Protein AF-D0S9L8-F1 (afdb_monomer)

Solvent-accessible surface area (backbone atoms only — not comparable to full-atom values): 7549 Å² total; per-residue (Å²): 132,77,34,58,30,36,34,32,46,92,93,44,82,46,77,43,76,35,77,67,45,31,70,56,53,31,54,51,12,60,52,28,69,80,40,92,62,46,48,36,75,44,75,42,69,49,71,61,79,58,84,90,60,88,51,98,79,59,82,76,54,69,43,72,37,30,42,26,57,60,85,84,88,83,80,82,71,83,52,65,36,60,43,53,75,65,37,51,53,52,35,50,50,56,73,45,42,64,57,52,52,52,51,50,52,52,50,52,52,53,50,52,51,51,50,54,52,52,51,53,52,54,53,55,52,63,74,74,107

pLDDT: mean 72.26, std 13.08, range [36.34, 95.31]

Secondary structure (DSSP, 8-state):
-PPPEEEEETTEEEEE--TT--HHHHHHHHHHTT-S-EEEEEEEEEE---TT---TTPPPPEEEEEEEE---SSS----EEEPPHHHHHHHHHHHHHHHHHHHHHHHHHHHHHHHHHHHHHHHHHHTT-

Radius of gyration: 23.74 Å; Cα contacts (8 Å, |Δi|>4): 151; chains: 1; bounding box: 45×27×83 Å

Nearest PDB structures (foldseek):
  8wkq-assembly1_U  TM=3.444E-01  e=5.787E+00  Salmonella enterica subsp. enterica serovar Typhimurium str. LT2
  1wmh-assembly1_A  TM=2.754E-01  e=3.500E+00  Homo sapiens

Foldseek 3Di:
DQAWAWEDEPPDIDTADLVLAAPLVSVSRNVCVVPVYFYWPDWDKDWDDPVVDPDVPDDIHIHTQWTFTDDDDDDDDSDIRGHDPVSVVVVVCVVCVVVVVVVVVVVVVVVVVVVVVVVVVVVVVVVVD

Organism: NCBI:txid575586

Sequence (129 aa):
MNSPLKFKQQHHLWIANCALMGEPVQTLCDQSSHRHQFTAKQVEVYYLERIFWNLKNAKKEAFIHQITLADPPQQHLDMTDSSTAADFEQWKKHQLAPLYILRTLISLNLWWLLTIVGLKIKARIQLKQ

Structure (mmCIF, N/CA/C/O backbone):
data_AF-D0S9L8-F1
#
_entry.id   AF-D0S9L8-F1
#
loop_
_atom_site.group_PDB
_atom_site.id
_atom_site.type_symbol
_atom_site.label_atom_id
_atom_site.label_alt_id
_atom_site.label_comp_id
_atom_site.label_asym_id
_atom_site.label_entity_id
_atom_site.label_seq_id
_atom_site.pdbx_PDB_ins_code
_atom_site.Cartn_x
_atom_site.Cartn_y
_atom_site.Cartn_z
_atom_site.occupancy
_atom_site.B_iso_or_equiv
_atom_site.auth_seq_id
_atom_site.auth_comp_id
_atom_site.auth_asym_id
_atom_site.auth_atom_id
_atom_site.pdbx_PDB_model_num
ATOM 1 N N . MET A 1 1 ? -3.601 15.904 -8.075 1.00 44.94 1 MET A N 1
ATOM 2 C CA . MET A 1 1 ? -4.445 14.698 -8.236 1.00 44.94 1 MET A CA 1
ATOM 3 C C . MET A 1 1 ? -3.621 13.707 -9.027 1.00 44.94 1 MET A C 1
ATOM 5 O O . MET A 1 1 ? -3.344 13.992 -10.183 1.00 44.94 1 MET A O 1
ATOM 9 N N . ASN A 1 2 ? -3.164 12.618 -8.408 1.00 57.44 2 ASN A N 1
ATOM 10 C CA . ASN A 1 2 ? -2.337 11.635 -9.113 1.00 57.44 2 ASN A CA 1
ATOM 11 C C . ASN A 1 2 ? -3.235 10.862 -10.083 1.00 57.44 2 ASN A C 1
ATOM 13 O O . ASN A 1 2 ? -4.286 10.352 -9.684 1.00 57.44 2 ASN A O 1
ATOM 17 N N . SER A 1 3 ? -2.849 10.826 -11.356 1.00 65.69 3 SER A N 1
ATOM 18 C CA . SER A 1 3 ? -3.591 10.087 -12.378 1.00 65.69 3 SER A CA 1
ATOM 19 C C . SER A 1 3 ? -3.448 8.581 -12.137 1.00 65.69 3 SER A C 1
ATOM 21 O O . SER A 1 3 ? -2.387 8.146 -11.692 1.00 65.69 3 SER A O 1
ATOM 23 N N . PRO A 1 4 ? -4.494 7.769 -12.375 1.00 74.62 4 PRO A N 1
ATOM 24 C CA . PRO A 1 4 ? -4.381 6.323 -12.250 1.00 74.62 4 PRO A CA 1
ATOM 25 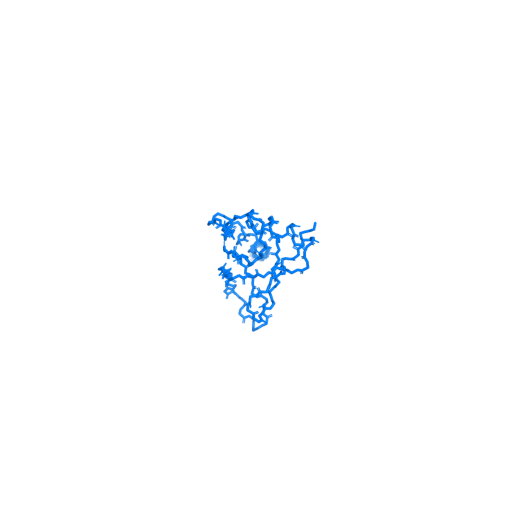C C . PRO A 1 4 ? -3.502 5.762 -13.372 1.00 74.62 4 PRO A C 1
ATOM 27 O O . PRO A 1 4 ? -3.740 6.044 -14.548 1.00 74.62 4 PRO A O 1
ATOM 30 N N . LEU A 1 5 ? -2.547 4.904 -13.019 1.00 75.88 5 LEU A N 1
ATOM 31 C CA . LEU A 1 5 ? -1.699 4.221 -13.987 1.00 75.88 5 LEU A CA 1
ATOM 32 C C . LEU A 1 5 ? -2.502 3.106 -14.655 1.00 75.88 5 LEU A C 1
ATOM 34 O O . LEU A 1 5 ? -2.944 2.158 -14.002 1.00 75.88 5 LEU A O 1
ATOM 38 N N . LYS A 1 6 ? -2.686 3.219 -15.970 1.00 79.19 6 LYS A N 1
ATOM 39 C CA . LYS A 1 6 ? -3.326 2.192 -16.797 1.00 79.19 6 LYS A CA 1
ATOM 40 C C . LYS A 1 6 ? -2.265 1.443 -17.585 1.00 79.19 6 LYS A C 1
ATOM 42 O O . LYS A 1 6 ? -1.546 2.054 -18.376 1.00 79.19 6 LYS A O 1
ATOM 47 N N . PHE A 1 7 ? -2.197 0.127 -17.420 1.00 77.50 7 PHE A N 1
ATOM 48 C CA . PHE A 1 7 ? -1.270 -0.702 -18.185 1.00 77.50 7 PHE A CA 1
ATOM 49 C C . PHE A 1 7 ? -1.919 -1.993 -18.684 1.00 77.50 7 PHE A C 1
ATOM 51 O O . PHE A 1 7 ? -2.813 -2.556 -18.054 1.00 77.50 7 PHE A O 1
ATOM 58 N N . LYS A 1 8 ? -1.484 -2.458 -19.856 1.00 80.00 8 LYS A N 1
ATOM 59 C CA . LYS A 1 8 ? -1.869 -3.742 -20.441 1.00 80.00 8 LYS A CA 1
ATOM 60 C C . LYS A 1 8 ? -0.802 -4.774 -20.128 1.00 80.00 8 LYS A C 1
ATOM 62 O O . LYS A 1 8 ? 0.357 -4.548 -20.450 1.00 80.00 8 LYS A O 1
ATOM 67 N N . GLN A 1 9 ? -1.194 -5.915 -19.587 1.00 76.62 9 GLN A N 1
ATOM 68 C CA . GLN A 1 9 ? -0.330 -7.084 -19.484 1.00 76.62 9 GLN A CA 1
ATOM 69 C C . GLN A 1 9 ? -1.011 -8.223 -20.236 1.00 76.62 9 GLN A C 1
ATOM 71 O O . GLN A 1 9 ? -2.099 -8.658 -19.856 1.00 76.62 9 GLN A O 1
ATOM 76 N N . GLN A 1 10 ? -0.399 -8.683 -21.329 1.00 77.75 10 GLN A N 1
ATOM 77 C CA . GLN A 1 10 ? -0.997 -9.676 -22.230 1.00 77.75 10 GLN A CA 1
ATOM 78 C C . GLN A 1 10 ? -2.410 -9.251 -22.698 1.00 77.75 10 GLN A C 1
ATOM 80 O O . GLN A 1 10 ? -2.541 -8.278 -23.439 1.00 77.75 10 GLN A O 1
ATOM 85 N N . HIS A 1 11 ? -3.469 -9.945 -22.258 1.00 75.56 11 HIS A N 1
ATOM 86 C CA . HIS A 1 11 ? -4.872 -9.651 -22.589 1.00 75.56 11 HIS A CA 1
ATOM 87 C C . HIS A 1 11 ? -5.619 -8.885 -21.485 1.00 75.56 11 HIS A C 1
ATOM 89 O O . HIS A 1 11 ? -6.785 -8.536 -21.667 1.00 75.56 11 HIS A O 1
ATOM 95 N N . HIS A 1 12 ? -4.966 -8.596 -20.358 1.00 74.00 12 HIS A N 1
ATOM 96 C CA . HIS A 1 12 ? -5.586 -7.946 -19.208 1.00 74.00 12 HIS A CA 1
ATOM 97 C C . HIS A 1 12 ? -5.235 -6.458 -19.141 1.00 74.00 12 HIS A C 1
ATOM 99 O O . HIS A 1 12 ? -4.077 -6.062 -19.287 1.00 74.00 12 HIS A O 1
ATOM 105 N N . LEU A 1 13 ? -6.259 -5.634 -18.910 1.00 76.38 13 LEU A N 1
ATOM 106 C CA . LEU A 1 13 ? -6.112 -4.221 -18.581 1.00 76.38 13 LEU A CA 1
ATOM 107 C C . LEU A 1 13 ? -6.096 -4.069 -17.061 1.00 76.38 13 LEU A C 1
ATOM 109 O O . LEU A 1 13 ? -7.053 -4.444 -16.384 1.00 76.38 13 LEU A O 1
ATOM 113 N N . TRP A 1 14 ? -5.034 -3.467 -16.549 1.00 75.31 14 TRP A N 1
ATOM 114 C CA . TRP A 1 14 ? -4.861 -3.159 -15.141 1.00 75.31 14 TRP A CA 1
ATOM 115 C C . TRP A 1 14 ? -4.963 -1.654 -14.916 1.00 75.31 14 TRP A C 1
ATOM 117 O O . TRP A 1 14 ? -4.525 -0.850 -15.742 1.00 75.31 14 TRP A O 1
ATOM 127 N N . ILE A 1 15 ? -5.554 -1.276 -13.783 1.00 73.00 15 ILE A N 1
ATOM 128 C CA . ILE A 1 15 ? -5.655 0.112 -13.334 1.00 73.00 15 ILE A CA 1
ATOM 129 C C . ILE A 1 15 ? -5.137 0.158 -11.901 1.00 73.00 15 ILE A C 1
ATOM 131 O O . ILE A 1 15 ? -5.759 -0.407 -11.001 1.00 73.00 15 ILE A O 1
ATOM 135 N N . ALA A 1 16 ? -4.007 0.825 -11.697 1.00 73.56 16 ALA A N 1
ATOM 136 C CA . ALA A 1 16 ? -3.412 1.023 -10.386 1.00 73.56 16 ALA A CA 1
ATOM 137 C C . ALA A 1 16 ? -3.672 2.449 -9.894 1.00 73.56 16 ALA A C 1
ATOM 139 O O . ALA A 1 16 ? -3.559 3.421 -10.644 1.00 73.56 16 ALA A O 1
ATOM 140 N N . ASN A 1 17 ? -4.031 2.576 -8.615 1.00 72.62 17 ASN A N 1
ATOM 141 C CA . ASN A 1 17 ? -4.057 3.879 -7.968 1.00 72.62 17 ASN A CA 1
ATOM 142 C C . ASN A 1 17 ? -2.626 4.258 -7.582 1.00 72.62 17 ASN A C 1
ATOM 144 O O . ASN A 1 17 ? -1.946 3.511 -6.889 1.00 72.62 17 ASN A O 1
ATOM 148 N N . CYS A 1 18 ? -2.207 5.432 -8.024 1.00 74.00 18 CYS A N 1
ATOM 149 C CA . CYS A 1 18 ? -0.863 5.958 -7.851 1.00 74.00 18 CYS A CA 1
ATOM 150 C C . CYS A 1 18 ? -0.653 6.721 -6.547 1.00 74.00 18 CYS A C 1
ATOM 152 O O . CYS A 1 18 ? 0.423 7.265 -6.304 1.00 74.00 18 CYS A O 1
ATOM 154 N N . ALA A 1 19 ? -1.690 6.818 -5.716 1.00 66.38 19 ALA A N 1
ATOM 155 C CA . ALA A 1 19 ? -1.567 7.400 -4.396 1.00 66.38 19 ALA A CA 1
ATOM 156 C C . ALA A 1 19 ? -0.560 6.589 -3.565 1.00 66.38 19 ALA A C 1
ATOM 158 O O . ALA A 1 19 ? -0.818 5.431 -3.233 1.00 66.38 19 ALA A O 1
ATOM 159 N N . LEU A 1 20 ? 0.561 7.233 -3.217 1.00 64.94 20 LEU A N 1
ATOM 160 C CA . LEU A 1 20 ? 1.587 6.715 -2.303 1.00 64.94 20 LEU A CA 1
ATOM 161 C C . LEU A 1 20 ? 2.273 5.431 -2.784 1.00 64.94 20 LEU A C 1
ATOM 163 O O . LEU A 1 20 ? 2.733 4.629 -1.974 1.00 64.94 20 LEU A O 1
ATOM 167 N N . MET A 1 21 ? 2.323 5.234 -4.100 1.00 70.62 21 MET A N 1
ATOM 168 C CA . MET A 1 21 ? 3.280 4.306 -4.698 1.00 70.62 21 MET A CA 1
ATOM 169 C C . MET A 1 21 ? 4.699 4.864 -4.505 1.00 70.62 21 MET A C 1
ATOM 171 O O . MET A 1 21 ? 4.859 6.080 -4.410 1.00 70.62 21 MET A O 1
ATOM 175 N N . GLY A 1 22 ? 5.715 3.996 -4.435 1.00 67.06 22 GLY A N 1
ATOM 176 C CA . GLY A 1 22 ? 7.111 4.445 -4.342 1.00 67.06 22 GLY A CA 1
ATOM 177 C C . GLY A 1 22 ? 7.496 5.358 -5.514 1.00 67.06 22 GLY A C 1
ATOM 178 O O . GLY A 1 22 ? 6.897 5.257 -6.591 1.00 67.06 22 GLY A O 1
ATOM 179 N N . GLU A 1 23 ? 8.502 6.218 -5.317 1.00 68.06 23 GLU A N 1
ATOM 180 C CA . GLU A 1 23 ? 8.950 7.223 -6.301 1.00 68.06 23 GLU A CA 1
ATOM 181 C C . GLU A 1 23 ? 9.009 6.726 -7.760 1.00 68.06 23 GLU A C 1
ATOM 183 O O . GLU A 1 23 ? 8.442 7.405 -8.618 1.00 68.06 23 GLU A O 1
ATOM 188 N N . PRO A 1 24 ? 9.592 5.552 -8.085 1.00 66.31 24 PRO A N 1
ATOM 189 C CA . PRO A 1 24 ? 9.733 5.136 -9.483 1.00 66.31 24 PRO A CA 1
ATOM 190 C C . PRO A 1 24 ? 8.407 4.711 -10.137 1.00 66.31 24 PRO A C 1
ATOM 192 O O . PRO A 1 24 ? 8.239 4.828 -11.343 1.00 66.31 24 PRO A O 1
ATOM 195 N N . VAL A 1 25 ? 7.407 4.285 -9.361 1.00 70.88 25 VAL A N 1
ATOM 196 C CA . VAL A 1 25 ? 6.053 4.041 -9.891 1.00 70.88 25 VAL A CA 1
ATOM 197 C C . VAL A 1 25 ? 5.255 5.345 -9.937 1.00 70.88 25 VAL A C 1
ATOM 199 O O . VAL A 1 25 ? 4.424 5.536 -10.824 1.00 70.88 25 VAL A O 1
ATOM 202 N N . GLN A 1 26 ? 5.512 6.271 -9.014 1.00 71.94 26 GLN A N 1
ATOM 203 C CA . GLN A 1 26 ? 4.865 7.579 -9.002 1.00 71.94 26 GLN A CA 1
ATOM 204 C C . GLN A 1 26 ? 5.250 8.425 -10.226 1.00 71.94 26 GLN A C 1
ATOM 206 O O . GLN A 1 26 ? 4.376 9.055 -10.819 1.00 71.94 26 GLN A O 1
ATOM 211 N N . THR A 1 27 ? 6.504 8.376 -10.676 1.00 72.62 27 THR A N 1
ATOM 212 C CA . THR A 1 27 ? 6.929 9.044 -11.918 1.00 72.62 27 THR A CA 1
ATOM 213 C C . THR A 1 27 ? 6.211 8.476 -13.145 1.00 72.62 27 THR A C 1
ATOM 215 O O . THR A 1 27 ? 5.735 9.244 -13.983 1.00 72.62 27 THR A O 1
ATOM 218 N N . LEU A 1 28 ? 6.033 7.152 -13.229 1.00 73.81 28 LEU A N 1
ATOM 219 C CA . LEU A 1 28 ? 5.217 6.519 -14.276 1.00 73.81 28 LEU A CA 1
ATOM 220 C C . LEU A 1 28 ? 3.758 6.981 -14.223 1.00 73.81 28 LEU A C 1
ATOM 222 O O . LEU A 1 28 ? 3.119 7.192 -15.254 1.00 73.81 28 LEU A O 1
ATOM 226 N N . CYS A 1 29 ? 3.216 7.155 -13.023 1.00 74.88 29 CYS A N 1
ATOM 227 C CA . CYS A 1 29 ? 1.870 7.668 -12.824 1.00 74.88 29 CYS A CA 1
ATOM 228 C C . CYS A 1 29 ? 1.713 9.124 -13.268 1.00 74.88 29 CYS A C 1
ATOM 230 O O . CYS A 1 29 ? 0.703 9.471 -13.884 1.00 74.88 29 CYS A O 1
ATOM 232 N N . ASP A 1 30 ? 2.711 9.964 -13.020 1.00 74.56 30 ASP A N 1
ATOM 233 C CA . ASP A 1 30 ? 2.711 11.344 -13.498 1.00 74.56 30 ASP A CA 1
ATOM 234 C C . ASP A 1 30 ? 2.806 11.379 -15.030 1.00 74.56 30 ASP A C 1
ATOM 236 O O . ASP A 1 30 ? 2.034 12.084 -15.684 1.00 74.56 30 ASP A O 1
ATOM 240 N N . GLN A 1 31 ? 3.630 10.515 -15.631 1.00 72.12 31 GLN A N 1
ATOM 241 C CA . GLN A 1 31 ? 3.685 10.327 -17.085 1.00 72.12 31 GLN A CA 1
ATOM 242 C C . GLN A 1 31 ? 2.379 9.759 -17.667 1.00 72.12 31 GLN A C 1
ATOM 244 O O . GLN A 1 31 ? 2.002 10.094 -18.793 1.00 72.12 31 GLN A O 1
ATOM 249 N N . SER A 1 32 ? 1.643 8.943 -16.905 1.00 71.25 32 SER A N 1
ATOM 250 C CA . SER A 1 32 ? 0.349 8.382 -17.319 1.00 71.25 32 SER A CA 1
ATOM 251 C C . SER A 1 32 ? -0.730 9.442 -17.532 1.00 71.25 32 SER A C 1
ATOM 253 O O . SER A 1 32 ? -1.665 9.223 -18.296 1.00 71.25 32 SER A O 1
ATOM 255 N N . SER A 1 33 ? -0.595 10.626 -16.930 1.00 66.25 33 SER A N 1
ATOM 256 C CA . SER A 1 33 ? -1.505 11.739 -17.223 1.00 66.25 33 SER A CA 1
ATOM 257 C C . SER A 1 33 ? -1.453 12.165 -18.700 1.00 66.25 33 SER A C 1
ATOM 259 O O . SER A 1 33 ? -2.456 12.620 -19.249 1.00 66.25 33 SER A O 1
ATOM 261 N N . HIS A 1 34 ? -0.311 11.944 -19.362 1.00 68.69 34 HIS A N 1
ATOM 262 C CA . HIS A 1 34 ? -0.065 12.278 -20.765 1.00 68.69 34 HIS A CA 1
ATOM 263 C C . HIS A 1 34 ? -0.177 11.076 -21.718 1.00 68.69 34 HIS A C 1
ATOM 265 O O . HIS A 1 34 ? -0.201 11.259 -22.935 1.00 68.69 34 HIS A O 1
ATOM 271 N N . ARG A 1 35 ? -0.262 9.845 -21.196 1.00 67.00 35 ARG A N 1
ATOM 272 C CA . ARG A 1 35 ? -0.402 8.609 -21.982 1.00 67.00 35 ARG A CA 1
ATOM 273 C C . ARG A 1 35 ? -1.619 7.812 -21.545 1.00 67.00 35 ARG A C 1
ATOM 275 O O . ARG A 1 35 ? -1.734 7.399 -20.400 1.00 67.00 35 ARG A O 1
ATOM 282 N N . HIS A 1 36 ? -2.492 7.491 -22.496 1.00 66.75 36 HIS A N 1
ATOM 283 C CA . HIS A 1 36 ? -3.731 6.768 -22.203 1.00 66.75 36 HIS A CA 1
ATOM 284 C C . HIS A 1 36 ? -3.521 5.362 -21.620 1.00 66.75 36 HIS A C 1
ATOM 286 O O . HIS A 1 36 ? -4.376 4.896 -20.861 1.00 66.75 36 HIS A O 1
ATOM 292 N N . GLN A 1 37 ? -2.431 4.679 -21.991 1.00 70.44 37 GLN A N 1
ATOM 293 C CA . GLN A 1 37 ? -2.174 3.295 -21.601 1.00 70.44 37 GLN A CA 1
ATOM 294 C C . GLN A 1 37 ? -0.720 2.890 -21.877 1.00 70.44 37 GLN A C 1
ATOM 296 O O . GLN A 1 37 ? -0.221 3.121 -22.975 1.00 70.44 37 GLN A O 1
ATOM 301 N N . PHE A 1 38 ? -0.076 2.225 -20.918 1.00 75.75 38 PHE A N 1
ATOM 302 C CA . PHE A 1 38 ? 1.225 1.578 -21.115 1.00 75.75 38 PHE A CA 1
ATOM 303 C C . PHE A 1 38 ? 1.070 0.091 -21.447 1.00 75.75 38 PHE A C 1
ATOM 305 O O . PHE A 1 38 ? 0.075 -0.535 -21.080 1.00 75.75 38 PHE A O 1
ATOM 312 N N . THR A 1 39 ? 2.070 -0.506 -22.091 1.00 79.44 39 THR A N 1
ATOM 313 C CA . THR A 1 39 ? 2.166 -1.969 -22.223 1.00 79.44 39 THR A CA 1
ATOM 314 C C . THR A 1 39 ? 3.236 -2.475 -21.264 1.00 79.44 39 THR A C 1
ATOM 316 O O . THR A 1 39 ? 4.370 -2.018 -21.333 1.00 79.44 39 THR A O 1
ATOM 319 N N . ALA A 1 40 ? 2.891 -3.397 -20.367 1.00 76.56 40 ALA A N 1
ATOM 320 C CA . ALA A 1 40 ? 3.807 -4.008 -19.410 1.00 76.56 40 ALA A CA 1
ATOM 321 C C . ALA A 1 40 ? 4.229 -5.409 -19.884 1.00 76.56 40 ALA A C 1
ATOM 323 O O . ALA A 1 40 ? 3.377 -6.243 -20.206 1.00 76.56 40 ALA A O 1
ATOM 324 N N . LYS A 1 41 ? 5.540 -5.675 -19.901 1.00 78.81 41 LYS A N 1
ATOM 325 C CA . LYS A 1 41 ? 6.117 -7.013 -20.112 1.00 78.81 41 LYS A CA 1
ATOM 326 C C . LYS A 1 41 ? 5.992 -7.864 -18.849 1.00 78.81 41 LYS A C 1
ATOM 328 O O . LYS A 1 41 ? 5.543 -9.005 -18.915 1.00 78.81 41 LYS A O 1
ATOM 333 N N . GLN A 1 42 ? 6.358 -7.292 -17.704 1.00 75.75 42 GLN A N 1
ATOM 334 C CA . GLN A 1 42 ? 6.368 -7.964 -16.408 1.00 75.75 42 GLN A CA 1
ATOM 335 C C . GLN A 1 42 ? 5.913 -6.995 -15.320 1.00 75.75 42 GLN A C 1
ATOM 337 O O . GLN A 1 42 ? 6.210 -5.805 -15.381 1.00 75.75 42 GLN A O 1
ATOM 342 N N . VAL A 1 43 ? 5.167 -7.507 -14.342 1.00 76.31 43 VAL A N 1
ATOM 343 C CA . VAL A 1 43 ? 4.742 -6.756 -13.160 1.00 76.31 43 VAL A CA 1
ATOM 344 C C . VAL A 1 43 ? 4.823 -7.685 -11.961 1.00 76.31 43 VAL A C 1
ATOM 346 O O . VAL A 1 43 ? 4.270 -8.783 -11.995 1.00 76.31 43 VAL A O 1
ATOM 349 N N . GLU A 1 44 ? 5.495 -7.235 -10.913 1.00 77.00 44 GLU A N 1
ATOM 350 C CA . GLU A 1 44 ? 5.517 -7.863 -9.602 1.00 77.00 44 GLU A CA 1
ATOM 351 C C . GLU A 1 44 ? 4.720 -7.000 -8.628 1.00 77.00 44 GLU A C 1
ATOM 353 O O . GLU A 1 44 ? 4.914 -5.785 -8.533 1.00 77.00 44 GLU A O 1
ATOM 358 N N . VAL A 1 45 ? 3.780 -7.627 -7.926 1.00 75.06 45 VAL A N 1
ATOM 359 C CA . VAL A 1 45 ? 2.807 -6.940 -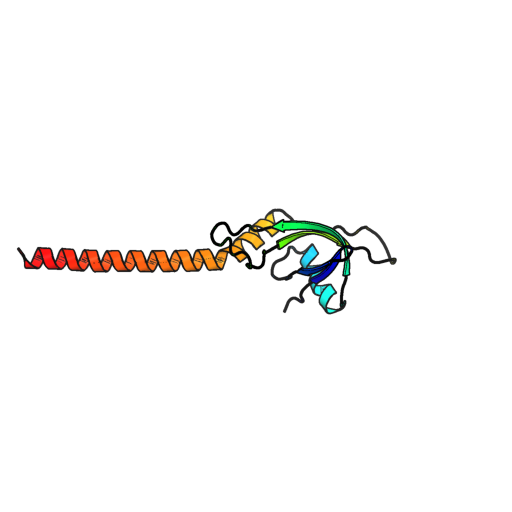7.080 1.00 75.06 45 VAL A CA 1
ATOM 360 C C . VAL A 1 45 ? 2.794 -7.584 -5.704 1.00 75.06 45 VAL A C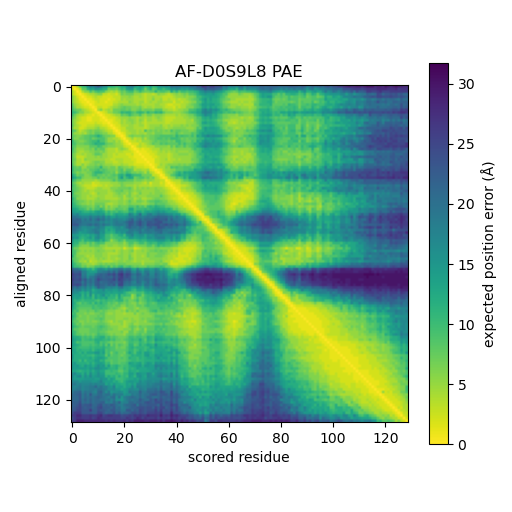 1
ATOM 362 O O . VAL A 1 45 ? 2.608 -8.794 -5.586 1.00 75.06 45 VAL A O 1
ATOM 365 N N . TYR A 1 46 ? 2.905 -6.767 -4.660 1.00 72.69 46 TYR A N 1
ATOM 366 C CA . TYR A 1 46 ? 2.606 -7.181 -3.297 1.00 72.69 46 TYR A CA 1
ATOM 367 C C . TYR A 1 46 ? 1.141 -6.902 -2.977 1.00 72.69 46 TYR A C 1
ATOM 369 O O . TYR A 1 46 ? 0.630 -5.800 -3.183 1.00 72.69 46 TYR A O 1
ATOM 377 N N . TYR A 1 47 ? 0.454 -7.912 -2.453 1.00 69.88 47 TYR A N 1
ATOM 378 C CA . TYR A 1 47 ? -0.936 -7.787 -2.036 1.00 69.88 47 TYR A CA 1
ATOM 379 C C . TYR A 1 47 ? -1.015 -7.504 -0.545 1.00 69.88 47 TYR A C 1
ATOM 381 O O . TYR A 1 47 ? -0.379 -8.179 0.265 1.00 69.88 47 TYR A O 1
ATOM 389 N N . LEU A 1 48 ? -1.861 -6.545 -0.175 1.00 67.44 48 LEU A N 1
ATOM 390 C CA . LEU A 1 48 ? -2.272 -6.405 1.210 1.00 67.44 48 LEU A CA 1
ATOM 391 C C . LEU A 1 48 ? -3.478 -7.312 1.459 1.00 67.44 48 LEU A C 1
ATOM 393 O O . LEU A 1 48 ? -4.618 -6.958 1.144 1.00 67.44 48 LEU A O 1
ATOM 397 N N . GLU A 1 49 ? -3.251 -8.482 2.051 1.00 63.31 49 GLU A N 1
ATOM 398 C CA . GLU A 1 49 ? -4.357 -9.280 2.571 1.00 63.31 49 GLU A CA 1
ATOM 399 C C . GLU A 1 49 ? -4.938 -8.597 3.811 1.00 63.31 49 GLU A C 1
ATOM 401 O O . GLU A 1 49 ? -4.362 -8.595 4.900 1.00 63.31 49 GLU A O 1
ATOM 406 N N . ARG A 1 50 ? -6.118 -7.991 3.657 1.00 62.00 50 ARG A N 1
ATOM 407 C CA . ARG A 1 50 ? -6.887 -7.488 4.796 1.00 62.00 50 ARG A CA 1
ATOM 408 C C . ARG A 1 50 ? -7.527 -8.680 5.514 1.00 62.00 50 ARG A C 1
ATOM 410 O O . ARG A 1 50 ? -8.663 -9.045 5.229 1.00 62.00 50 ARG A O 1
ATOM 417 N N . ILE A 1 51 ? -6.799 -9.248 6.478 1.00 55.06 51 ILE A N 1
ATOM 418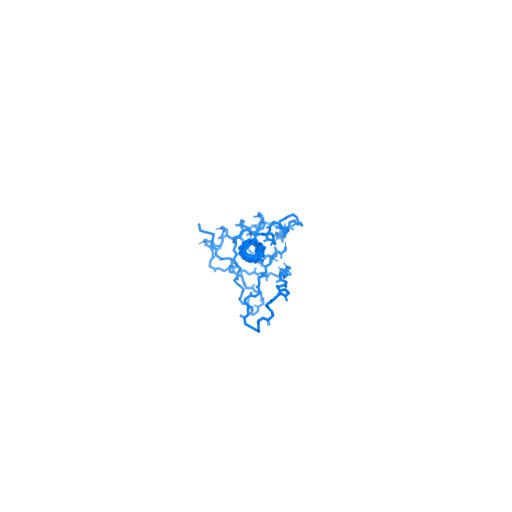 C CA . ILE A 1 51 ? -7.188 -10.428 7.281 1.00 55.06 51 ILE A CA 1
ATOM 419 C C . ILE A 1 51 ? -8.597 -10.285 7.897 1.00 55.06 51 ILE A C 1
ATOM 421 O O . ILE A 1 51 ? -9.316 -11.265 8.058 1.00 55.06 51 ILE A O 1
ATOM 425 N N . PHE A 1 52 ? -9.031 -9.059 8.206 1.00 50.47 52 PHE A N 1
ATOM 426 C CA . PHE A 1 52 ? -10.301 -8.809 8.897 1.00 50.47 52 PHE A CA 1
ATOM 427 C C . PHE A 1 52 ? -11.547 -8.774 8.001 1.00 50.47 52 PHE A C 1
ATOM 429 O O . PHE A 1 52 ? -12.653 -8.839 8.527 1.00 50.47 52 PHE A O 1
ATOM 436 N N . TRP A 1 53 ? -11.402 -8.672 6.677 1.00 49.22 53 TRP A N 1
ATOM 437 C CA . TRP A 1 53 ? -12.541 -8.555 5.761 1.00 49.22 53 TRP A CA 1
ATOM 438 C C . TRP A 1 53 ? -12.273 -9.337 4.477 1.00 49.22 53 TRP A C 1
ATOM 440 O O . TRP A 1 53 ? -11.998 -8.763 3.425 1.00 49.22 53 TRP A O 1
ATOM 450 N N . ASN A 1 54 ? -12.397 -10.663 4.549 1.00 48.34 54 ASN A N 1
ATOM 451 C CA . ASN A 1 54 ? -12.439 -11.522 3.364 1.00 48.34 54 ASN A CA 1
ATOM 452 C C . ASN A 1 54 ? -13.817 -11.412 2.680 1.00 48.34 54 ASN A C 1
ATOM 454 O O . ASN A 1 54 ? -14.607 -12.354 2.630 1.00 48.34 54 ASN A O 1
ATOM 458 N N . LEU A 1 55 ? -14.159 -10.207 2.224 1.00 56.44 55 LEU A N 1
ATOM 459 C CA . LEU A 1 55 ? -15.335 -9.977 1.395 1.00 56.44 55 LEU A CA 1
ATOM 460 C C . LEU A 1 55 ? -15.002 -10.458 -0.017 1.00 56.44 55 LEU A C 1
ATOM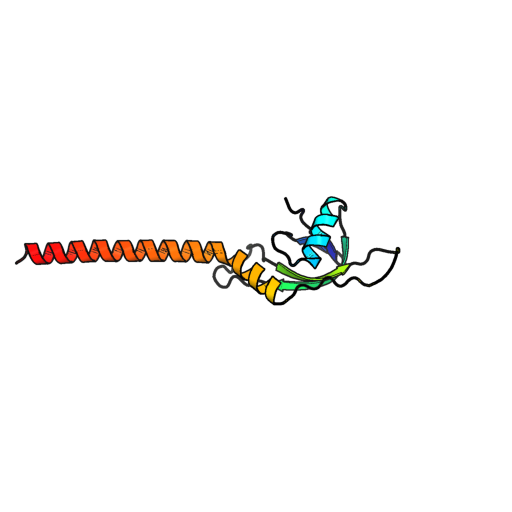 462 O O . LEU A 1 55 ? -14.078 -9.936 -0.638 1.00 56.44 55 LEU A O 1
ATOM 466 N N . LYS A 1 56 ? -15.797 -11.393 -0.556 1.00 47.53 56 LYS A N 1
ATOM 467 C CA . LYS A 1 56 ? -15.653 -11.938 -1.925 1.00 47.53 56 LYS A CA 1
ATOM 468 C C . LYS A 1 56 ? -15.510 -10.871 -3.028 1.00 47.53 56 LYS A C 1
ATOM 470 O O . LYS A 1 56 ? -14.972 -11.182 -4.082 1.00 47.53 56 LYS A O 1
ATOM 475 N N . ASN A 1 57 ? -15.948 -9.634 -2.772 1.00 51.81 57 ASN A N 1
ATOM 476 C CA . ASN A 1 57 ? -15.927 -8.511 -3.715 1.00 51.81 57 ASN A CA 1
ATOM 477 C C . ASN A 1 57 ? -15.098 -7.304 -3.232 1.00 51.81 57 ASN A C 1
ATOM 479 O O . ASN A 1 57 ? -15.226 -6.213 -3.792 1.00 51.81 57 ASN A O 1
ATOM 483 N N . ALA A 1 58 ? -14.280 -7.444 -2.181 1.00 55.28 58 ALA A N 1
ATOM 484 C CA . ALA A 1 58 ? -13.391 -6.357 -1.783 1.00 55.28 58 ALA A CA 1
ATOM 485 C C . ALA A 1 58 ? -12.325 -6.142 -2.861 1.00 55.28 58 ALA A C 1
ATOM 487 O O . ALA A 1 58 ? -11.649 -7.081 -3.288 1.00 55.28 58 ALA A O 1
ATOM 488 N N . LYS A 1 59 ? -12.161 -4.886 -3.289 1.00 57.06 59 LYS A N 1
ATOM 489 C CA . LYS A 1 59 ? -11.036 -4.492 -4.139 1.00 57.06 59 LYS A CA 1
ATOM 490 C C . LYS A 1 59 ? -9.748 -4.846 -3.396 1.00 57.06 59 LYS A C 1
ATOM 492 O O . LYS A 1 59 ? -9.502 -4.318 -2.314 1.00 57.06 59 LYS A O 1
ATOM 497 N N . LYS A 1 60 ? -8.958 -5.762 -3.960 1.00 62.22 60 LYS A N 1
ATOM 498 C CA . LYS A 1 60 ? -7.636 -6.095 -3.429 1.00 62.22 60 LYS A CA 1
ATOM 499 C C . LYS A 1 60 ? -6.727 -4.897 -3.663 1.00 62.22 60 LYS A C 1
ATOM 501 O O . LYS A 1 60 ? -6.527 -4.486 -4.804 1.00 62.22 60 LYS A O 1
ATOM 506 N N . GLU A 1 61 ? -6.226 -4.321 -2.582 1.00 70.00 61 GLU A N 1
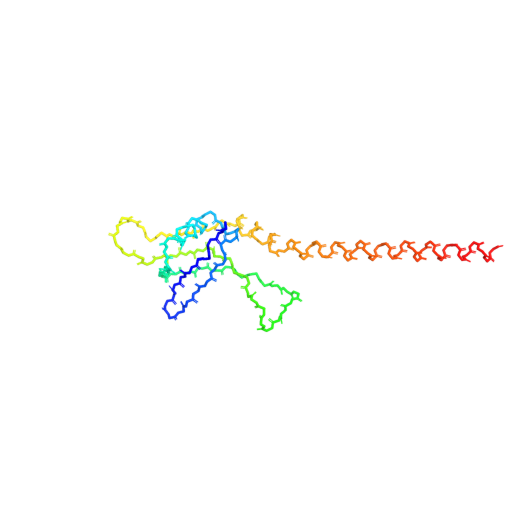ATOM 507 C CA . GLU A 1 61 ? -5.211 -3.282 -2.666 1.00 70.00 61 GLU A CA 1
ATOM 508 C C . GLU A 1 61 ? -3.869 -3.933 -2.974 1.00 70.00 61 GLU A C 1
ATOM 510 O O . GLU A 1 61 ? -3.434 -4.876 -2.308 1.00 70.00 61 GLU A O 1
ATOM 515 N N . ALA A 1 62 ? -3.257 -3.437 -4.038 1.00 71.25 62 ALA A N 1
ATOM 516 C CA . ALA A 1 62 ? -2.050 -3.966 -4.631 1.00 71.25 62 ALA A CA 1
ATOM 517 C C . ALA A 1 62 ? -1.000 -2.859 -4.651 1.00 71.25 62 ALA A C 1
ATOM 519 O O . ALA A 1 62 ? -1.291 -1.729 -5.048 1.00 71.25 62 ALA A O 1
ATOM 520 N N . PHE A 1 63 ? 0.207 -3.208 -4.236 1.00 74.44 63 PHE A N 1
ATOM 521 C CA . PHE A 1 63 ? 1.388 -2.371 -4.319 1.00 74.44 63 PHE A CA 1
ATOM 522 C C . PHE A 1 63 ? 2.277 -2.901 -5.438 1.00 74.44 63 PHE A C 1
ATOM 524 O O . PHE A 1 63 ? 2.621 -4.081 -5.445 1.00 74.44 63 PHE A O 1
ATOM 531 N N . ILE A 1 64 ? 2.624 -2.051 -6.401 1.00 75.12 64 ILE A N 1
ATOM 532 C CA . ILE A 1 64 ? 3.504 -2.448 -7.501 1.00 75.12 64 ILE A CA 1
ATOM 533 C C . ILE A 1 64 ? 4.931 -2.451 -6.962 1.00 75.12 64 ILE A C 1
ATOM 535 O O . ILE A 1 64 ? 5.500 -1.392 -6.698 1.00 75.12 64 ILE A O 1
ATOM 539 N N . HIS A 1 65 ? 5.494 -3.645 -6.780 1.00 73.00 65 HIS A N 1
ATOM 540 C CA . HIS A 1 65 ? 6.885 -3.770 -6.378 1.00 73.00 65 HIS A CA 1
ATOM 541 C C . HIS A 1 65 ? 7.802 -3.401 -7.530 1.00 73.00 65 HIS A C 1
ATOM 543 O O . HIS A 1 65 ? 8.689 -2.572 -7.365 1.00 73.00 65 HIS A O 1
ATOM 549 N N . GLN A 1 66 ? 7.537 -4.002 -8.687 1.00 74.19 66 GLN A N 1
ATOM 550 C CA . GLN A 1 66 ? 8.352 -3.868 -9.875 1.00 74.19 66 GLN A CA 1
ATOM 551 C C . GLN A 1 66 ? 7.459 -3.871 -11.111 1.00 74.19 66 GLN A C 1
ATOM 553 O O . GLN A 1 66 ? 6.526 -4.668 -11.214 1.00 74.19 66 GLN A O 1
ATOM 558 N N . ILE A 1 67 ? 7.739 -2.998 -12.070 1.00 76.12 67 ILE A N 1
ATOM 559 C CA . ILE A 1 67 ? 7.078 -3.004 -13.375 1.00 76.12 67 ILE A CA 1
ATOM 560 C C . ILE A 1 67 ? 8.115 -2.829 -14.479 1.00 76.12 67 ILE A C 1
ATOM 562 O O . ILE A 1 67 ? 9.024 -2.014 -14.369 1.00 76.12 67 ILE A O 1
ATOM 566 N N . THR A 1 68 ? 7.969 -3.616 -15.540 1.00 77.12 68 THR A N 1
ATOM 567 C CA . THR A 1 68 ? 8.785 -3.547 -16.752 1.00 77.12 68 THR A CA 1
ATOM 568 C C . THR A 1 68 ? 7.871 -3.219 -17.922 1.00 77.12 68 THR A C 1
ATOM 570 O O . THR A 1 68 ? 6.962 -3.991 -18.245 1.00 77.12 68 THR A O 1
ATOM 573 N N . LEU A 1 69 ? 8.098 -2.075 -18.564 1.00 75.19 69 LEU A N 1
ATOM 574 C CA . LEU A 1 69 ? 7.297 -1.592 -19.691 1.00 75.19 69 LEU A CA 1
ATOM 575 C C . LEU A 1 69 ? 7.878 -2.039 -21.043 1.00 75.19 69 LEU A C 1
ATOM 577 O O . LEU A 1 69 ? 9.050 -2.380 -21.155 1.00 75.19 69 LEU A O 1
ATOM 581 N N . ALA A 1 70 ? 7.032 -2.096 -22.073 1.00 72.94 70 ALA A N 1
ATOM 582 C CA . ALA A 1 70 ? 7.350 -2.676 -23.379 1.00 72.94 70 ALA A CA 1
ATOM 583 C C . ALA A 1 70 ? 7.574 -1.657 -24.513 1.00 72.94 70 ALA A C 1
ATOM 585 O O . ALA A 1 70 ? 7.792 -2.086 -25.644 1.00 72.94 70 ALA A O 1
ATOM 586 N N . ASP A 1 71 ? 7.472 -0.348 -24.265 1.00 62.12 71 ASP A N 1
ATOM 587 C CA . ASP A 1 71 ? 7.435 0.640 -25.357 1.00 62.12 71 ASP A CA 1
ATOM 588 C C . ASP A 1 71 ? 8.750 0.722 -26.173 1.00 62.12 71 ASP A C 1
ATOM 590 O O . ASP A 1 71 ? 9.831 0.734 -25.581 1.00 62.12 71 ASP A O 1
ATOM 594 N N . PRO A 1 72 ? 8.692 0.831 -27.520 1.00 51.47 72 PRO A N 1
ATOM 595 C CA . PRO A 1 72 ? 9.868 0.998 -28.388 1.00 51.47 72 PRO A CA 1
ATOM 596 C C . PRO A 1 72 ? 10.031 2.464 -28.875 1.00 51.47 72 PRO A C 1
ATOM 598 O O . PRO A 1 72 ? 9.075 3.234 -28.805 1.00 51.47 72 PRO A O 1
ATOM 601 N N . PRO A 1 73 ? 11.127 2.870 -29.556 1.00 49.22 73 PRO A N 1
ATOM 602 C CA . PRO A 1 73 ? 12.544 2.599 -29.355 1.00 49.22 73 PRO A CA 1
ATOM 603 C C . PRO A 1 73 ? 13.324 3.938 -29.385 1.00 49.22 73 PRO A C 1
ATOM 605 O O . PRO A 1 73 ? 13.925 4.295 -30.394 1.00 49.22 73 PRO A O 1
ATOM 608 N N . GLN A 1 74 ? 13.329 4.709 -28.301 1.00 36.34 74 GLN A N 1
ATOM 609 C CA . GLN A 1 74 ? 14.338 5.754 -28.114 1.00 36.34 74 GLN A CA 1
ATOM 610 C C . GLN A 1 74 ? 14.928 5.610 -26.721 1.00 36.34 74 GLN A C 1
ATOM 612 O O . GLN A 1 74 ? 14.405 6.096 -25.731 1.00 36.34 74 GLN A O 1
ATOM 617 N N . GLN A 1 75 ? 16.055 4.903 -26.740 1.00 40.09 75 GLN A N 1
ATOM 618 C CA . GLN A 1 75 ? 17.146 4.977 -25.785 1.00 40.09 75 GLN A CA 1
ATOM 619 C C . GLN A 1 75 ? 16.890 4.376 -24.400 1.00 40.09 75 GLN A C 1
ATOM 621 O O . GLN A 1 75 ? 16.540 5.048 -23.444 1.00 40.09 75 GLN A O 1
ATOM 626 N N . HIS A 1 76 ? 17.312 3.112 -24.341 1.00 37.41 76 HIS A N 1
ATOM 627 C CA . HIS A 1 76 ? 17.997 2.477 -23.221 1.00 37.41 76 HIS A CA 1
ATOM 628 C C . HIS A 1 76 ? 17.117 2.007 -22.063 1.00 37.41 76 HIS A C 1
ATOM 630 O O . HIS A 1 76 ? 16.481 2.785 -21.369 1.00 37.41 76 HIS A O 1
ATOM 636 N N . LEU A 1 77 ? 17.277 0.704 -21.817 1.00 39.09 77 LEU A N 1
ATOM 637 C CA . LEU A 1 77 ? 16.920 -0.047 -20.619 1.00 39.09 77 LEU A CA 1
ATOM 638 C C . LEU A 1 77 ? 15.481 -0.566 -20.641 1.00 39.09 77 LEU A C 1
ATOM 640 O O . LEU A 1 77 ? 14.522 0.189 -20.752 1.00 39.09 77 LEU A O 1
ATOM 644 N N . ASP A 1 78 ? 15.342 -1.887 -20.496 1.00 44.19 78 ASP A N 1
ATOM 645 C CA . ASP A 1 78 ? 14.180 -2.477 -19.836 1.00 44.19 78 ASP A CA 1
ATOM 646 C C . ASP A 1 78 ? 14.072 -1.792 -18.464 1.00 44.19 78 ASP A C 1
ATOM 648 O O . ASP A 1 78 ? 14.701 -2.210 -17.488 1.00 44.19 78 ASP A O 1
ATOM 652 N N . MET A 1 79 ? 13.377 -0.652 -18.422 1.00 51.28 79 MET A N 1
ATOM 653 C CA . MET A 1 79 ? 13.320 0.182 -17.234 1.00 51.28 79 MET A CA 1
ATOM 654 C C . MET A 1 79 ? 12.479 -0.572 -16.222 1.00 51.28 79 MET A C 1
ATOM 656 O O . MET A 1 79 ? 11.298 -0.861 -16.427 1.00 51.28 79 MET A O 1
ATOM 660 N N . THR A 1 80 ? 13.183 -1.031 -15.201 1.00 56.03 80 THR A N 1
ATOM 661 C CA . THR A 1 80 ? 12.636 -1.810 -14.116 1.00 56.03 80 THR A CA 1
ATOM 662 C C . THR A 1 80 ? 12.483 -0.852 -12.958 1.00 56.03 80 THR A C 1
ATOM 664 O O . THR A 1 80 ? 13.441 -0.559 -12.248 1.00 56.03 80 THR A O 1
ATOM 667 N N . ASP A 1 81 ? 11.276 -0.324 -12.818 1.00 61.50 81 ASP A N 1
ATOM 668 C CA . ASP A 1 81 ? 10.948 0.614 -11.758 1.00 61.50 81 ASP A CA 1
ATOM 669 C C . ASP A 1 81 ? 10.599 -0.191 -10.509 1.00 61.50 81 ASP A C 1
ATOM 671 O O . ASP A 1 81 ? 9.496 -0.731 -10.391 1.00 61.50 81 ASP A O 1
ATOM 675 N N . SER A 1 82 ? 11.581 -0.341 -9.614 1.00 61.44 82 SER A N 1
ATOM 676 C CA . SER A 1 82 ? 11.449 -1.103 -8.371 1.00 61.44 82 SER A CA 1
ATOM 677 C C . SER A 1 82 ? 11.286 -0.182 -7.168 1.00 61.44 82 SER A C 1
ATOM 679 O O . SER A 1 82 ? 12.112 0.697 -6.932 1.00 61.44 82 SER A O 1
ATOM 681 N N . SER A 1 83 ? 10.264 -0.424 -6.362 1.00 67.31 83 SER A N 1
ATOM 682 C CA . SER A 1 83 ? 10.087 0.217 -5.059 1.00 67.31 83 SER A CA 1
ATOM 683 C C . SER A 1 83 ? 10.879 -0.501 -3.965 1.00 67.31 83 SER A C 1
ATOM 685 O O . SER A 1 83 ? 11.112 -1.709 -4.023 1.00 67.31 83 SER A O 1
ATOM 687 N N . THR A 1 84 ? 11.293 0.235 -2.938 1.00 73.88 84 THR A N 1
ATOM 688 C CA . THR A 1 84 ? 12.041 -0.320 -1.805 1.00 73.88 84 THR A CA 1
ATOM 689 C C . THR A 1 84 ? 11.116 -0.971 -0.772 1.00 73.88 84 THR A C 1
ATOM 691 O O . THR A 1 84 ? 9.909 -0.720 -0.721 1.00 73.88 84 THR A O 1
ATOM 694 N N . ALA A 1 85 ? 11.687 -1.772 0.133 1.00 72.25 85 ALA A N 1
ATOM 695 C CA . ALA A 1 85 ? 10.948 -2.306 1.280 1.00 72.25 85 ALA A CA 1
ATOM 696 C C . ALA A 1 85 ? 10.381 -1.195 2.193 1.00 72.25 85 ALA A C 1
ATOM 698 O O . ALA A 1 85 ? 9.323 -1.372 2.797 1.00 72.25 85 ALA A O 1
ATOM 699 N N . ALA A 1 86 ? 11.050 -0.037 2.270 1.00 77.88 86 ALA A N 1
ATOM 700 C CA . ALA A 1 86 ? 10.570 1.115 3.031 1.00 77.88 86 ALA A CA 1
ATOM 701 C C . ALA A 1 86 ? 9.307 1.732 2.404 1.00 77.88 86 ALA A C 1
ATOM 703 O O . ALA A 1 86 ? 8.364 2.057 3.127 1.00 77.88 86 ALA A O 1
ATOM 704 N N . ASP A 1 87 ? 9.252 1.810 1.070 1.00 73.50 87 ASP A N 1
ATOM 705 C CA . ASP A 1 87 ? 8.075 2.294 0.338 1.00 73.50 87 ASP A CA 1
ATOM 706 C C . ASP A 1 87 ? 6.863 1.392 0.583 1.00 73.50 87 ASP A C 1
ATOM 708 O O . ASP A 1 87 ? 5.756 1.878 0.829 1.00 73.50 87 ASP A O 1
ATOM 712 N N . PHE A 1 88 ? 7.078 0.073 0.592 1.00 75.25 88 PHE A N 1
ATOM 713 C CA . PHE A 1 88 ? 6.026 -0.888 0.907 1.00 75.25 88 PHE A CA 1
ATOM 714 C C . PHE A 1 88 ? 5.499 -0.719 2.339 1.00 75.25 88 PHE A C 1
ATOM 716 O O . PHE A 1 88 ? 4.285 -0.679 2.550 1.00 75.25 88 PHE A O 1
ATOM 723 N N . GLU A 1 89 ? 6.380 -0.576 3.334 1.00 79.94 89 GLU A N 1
ATOM 724 C CA . GLU A 1 89 ? 5.975 -0.356 4.729 1.00 79.94 89 GLU A CA 1
ATOM 725 C C . GLU A 1 89 ? 5.206 0.959 4.911 1.00 79.94 89 GLU A C 1
ATOM 727 O O . GLU A 1 89 ? 4.199 1.004 5.627 1.00 79.94 89 GLU A O 1
ATOM 732 N N . GLN A 1 90 ? 5.635 2.022 4.229 1.00 80.12 90 GLN A N 1
ATOM 733 C CA . GLN A 1 90 ? 4.960 3.314 4.252 1.00 80.12 90 GLN A CA 1
ATOM 734 C C . GLN A 1 90 ? 3.571 3.238 3.610 1.00 80.12 90 GLN A C 1
ATOM 736 O O . GLN A 1 90 ? 2.588 3.688 4.212 1.00 80.12 90 GLN A O 1
ATOM 741 N N . TRP A 1 91 ? 3.467 2.621 2.432 1.00 79.50 91 TRP A N 1
ATOM 742 C CA . TRP A 1 91 ? 2.193 2.375 1.764 1.00 79.50 91 TRP A CA 1
ATOM 743 C C . TRP A 1 91 ? 1.263 1.524 2.639 1.00 79.50 91 TRP A C 1
ATOM 745 O O . TRP A 1 91 ? 0.115 1.904 2.878 1.00 79.50 91 TRP A O 1
ATOM 755 N N . LYS A 1 92 ? 1.772 0.429 3.217 1.00 78.62 92 LYS A N 1
ATOM 756 C CA . LYS A 1 92 ? 1.027 -0.452 4.128 1.00 78.62 92 LYS A CA 1
ATOM 757 C C . LYS A 1 92 ? 0.490 0.314 5.334 1.00 78.62 92 LYS A C 1
ATOM 759 O O . LYS A 1 92 ? -0.689 0.195 5.673 1.00 78.62 92 LYS A O 1
ATOM 764 N N . LYS A 1 93 ? 1.334 1.124 5.980 1.00 81.50 93 LYS A N 1
ATOM 765 C CA . LYS A 1 93 ? 0.936 1.958 7.121 1.00 81.50 93 LYS A CA 1
ATOM 766 C C . LYS A 1 93 ? -0.172 2.929 6.731 1.00 81.50 93 LYS A C 1
ATOM 768 O O . LYS A 1 93 ? -1.110 3.107 7.505 1.00 81.50 93 LYS A O 1
ATOM 773 N N . HIS A 1 94 ? -0.093 3.516 5.540 1.00 80.38 94 HIS A N 1
ATOM 774 C CA . HIS A 1 94 ? -1.131 4.409 5.046 1.00 80.38 94 HIS A CA 1
ATOM 775 C C . HIS A 1 94 ? -2.459 3.682 4.803 1.00 80.38 94 HIS A C 1
ATOM 777 O O . HIS A 1 94 ? -3.492 4.142 5.286 1.00 80.38 94 HIS A O 1
ATOM 783 N N . GLN A 1 95 ? -2.441 2.519 4.143 1.00 76.25 95 GLN A N 1
ATOM 784 C CA . GLN A 1 95 ? -3.663 1.740 3.894 1.00 76.25 95 GLN A CA 1
ATOM 785 C C . GLN A 1 95 ? -4.346 1.278 5.188 1.00 76.25 95 GLN A C 1
ATOM 787 O O . GLN A 1 95 ? -5.575 1.215 5.272 1.00 76.25 95 GLN A O 1
ATOM 792 N N . LEU A 1 96 ? -3.556 0.977 6.222 1.00 78.25 96 LEU A N 1
ATOM 793 C CA . LEU A 1 96 ? -4.061 0.541 7.523 1.00 78.25 96 LEU A CA 1
ATOM 794 C C . LEU A 1 96 ? -4.425 1.700 8.464 1.00 78.25 96 LEU A C 1
ATOM 796 O O . LEU A 1 96 ? -5.135 1.473 9.445 1.00 78.25 96 LEU A O 1
ATOM 800 N N . ALA A 1 97 ? -3.987 2.934 8.195 1.00 82.06 97 ALA A N 1
ATOM 801 C CA . ALA A 1 97 ? -4.220 4.079 9.078 1.00 82.06 97 ALA A CA 1
ATOM 802 C C . ALA A 1 97 ? -5.708 4.301 9.425 1.00 82.06 97 ALA A C 1
ATOM 804 O O . ALA A 1 97 ? -6.009 4.455 10.613 1.00 82.06 97 ALA A O 1
ATOM 805 N N . PRO A 1 98 ? -6.668 4.227 8.477 1.00 79.44 98 PRO A N 1
ATOM 806 C CA . PRO A 1 98 ? -8.089 4.363 8.801 1.00 79.44 98 PRO A CA 1
ATOM 807 C C . PRO A 1 98 ? -8.590 3.293 9.780 1.00 79.44 98 PRO A C 1
ATOM 809 O O . PRO A 1 98 ? -9.386 3.589 10.671 1.00 79.44 98 PRO A O 1
ATOM 812 N N . LEU A 1 99 ? -8.095 2.055 9.661 1.00 81.19 99 LEU A N 1
ATOM 813 C CA . LEU A 1 99 ? -8.452 0.963 10.571 1.00 81.19 99 LEU A CA 1
ATOM 814 C C . LEU A 1 99 ? -7.906 1.211 11.979 1.00 81.19 99 LEU A C 1
ATOM 816 O O . LEU A 1 99 ? -8.617 0.981 12.957 1.00 81.19 99 LEU A O 1
ATOM 820 N N . TYR A 1 100 ? -6.674 1.710 12.096 1.00 81.88 100 TYR A N 1
ATOM 821 C CA . TYR A 1 100 ? -6.094 2.074 13.390 1.00 81.88 100 TYR A CA 1
ATOM 822 C C . TYR A 1 100 ? -6.855 3.218 14.063 1.00 81.88 100 TYR A C 1
ATOM 824 O O . TYR A 1 100 ? -7.098 3.153 15.270 1.00 81.88 100 TYR A O 1
ATOM 832 N N . ILE A 1 101 ? -7.282 4.225 13.296 1.00 84.25 101 ILE A N 1
ATOM 833 C CA . ILE A 1 101 ? -8.105 5.328 13.808 1.00 84.25 101 ILE A CA 1
ATOM 834 C C . ILE A 1 101 ? -9.434 4.781 14.329 1.00 84.25 101 ILE A C 1
ATOM 836 O O . ILE A 1 101 ? -9.785 5.022 15.483 1.00 84.25 101 ILE A O 1
ATOM 840 N N . LEU A 1 102 ? -10.137 3.979 13.524 1.00 86.50 102 LEU A N 1
ATOM 841 C CA . LEU A 1 102 ? -11.410 3.380 13.922 1.00 86.50 102 LEU A CA 1
ATOM 842 C C . LEU A 1 102 ? -11.259 2.524 15.186 1.00 86.50 102 LEU A C 1
ATOM 844 O O . LEU A 1 102 ? -12.035 2.662 16.130 1.00 86.50 102 LEU A O 1
ATOM 848 N N . ARG A 1 103 ? -10.226 1.676 15.235 1.00 85.50 103 ARG A N 1
ATOM 849 C CA . ARG A 1 103 ? -9.934 0.833 16.399 1.00 85.50 103 ARG A CA 1
ATOM 850 C C . ARG A 1 103 ? -9.660 1.671 17.647 1.00 85.50 103 ARG A C 1
ATOM 852 O O . ARG A 1 103 ? -10.149 1.332 18.718 1.00 85.50 103 ARG A O 1
ATOM 859 N N . THR A 1 104 ? -8.922 2.769 17.514 1.00 88.00 104 THR A N 1
ATOM 860 C CA . THR A 1 104 ? -8.636 3.687 18.627 1.00 88.00 104 THR A CA 1
ATOM 861 C C . THR A 1 104 ? -9.907 4.365 19.134 1.00 88.00 104 THR A C 1
ATOM 863 O O . THR A 1 104 ? -10.129 4.407 20.342 1.00 88.00 104 THR A O 1
ATOM 866 N N . LEU A 1 105 ? -10.779 4.829 18.233 1.00 92.06 105 LEU A N 1
ATOM 867 C CA . LEU A 1 105 ? -12.062 5.436 18.598 1.00 92.06 105 LEU A CA 1
ATOM 868 C C . LEU A 1 105 ? -12.975 4.453 19.339 1.00 92.06 105 LEU A C 1
ATOM 870 O O . LEU A 1 105 ? -13.564 4.810 20.358 1.00 92.06 105 LEU A O 1
ATOM 874 N N . ILE A 1 106 ? -13.055 3.204 18.871 1.00 91.88 106 ILE A N 1
ATOM 875 C CA . ILE A 1 106 ? -13.821 2.147 19.543 1.00 91.88 106 ILE A CA 1
ATOM 876 C C . ILE A 1 106 ? -13.264 1.897 20.949 1.00 91.88 106 ILE A C 1
ATOM 878 O O . ILE A 1 106 ? -14.031 1.854 21.910 1.00 91.88 106 ILE A O 1
ATOM 882 N N . SER A 1 107 ? -11.941 1.783 21.088 1.00 92.06 107 SER A N 1
ATOM 883 C CA . SER A 1 107 ? -11.289 1.588 22.388 1.00 92.06 107 SER A CA 1
ATOM 884 C C . SER A 1 107 ? -11.555 2.745 23.353 1.00 92.06 107 SER A C 1
ATOM 886 O O . SER A 1 107 ? -11.880 2.503 24.513 1.00 92.06 107 SER A O 1
ATOM 888 N N . LEU A 1 108 ? -11.471 3.994 22.884 1.00 94.50 108 LEU A N 1
ATOM 889 C CA . LEU A 1 108 ? -11.779 5.177 23.694 1.00 94.50 108 LEU A CA 1
ATOM 890 C C . LEU A 1 108 ? -13.241 5.184 24.149 1.00 94.50 108 LEU A C 1
ATOM 892 O O . LEU A 1 108 ? -13.517 5.442 25.319 1.00 94.50 108 LEU A O 1
ATOM 896 N N . ASN A 1 109 ? -14.170 4.846 23.253 1.00 93.56 109 ASN A N 1
ATOM 897 C CA . ASN A 1 109 ? -15.590 4.774 23.584 1.00 93.56 109 ASN A CA 1
ATOM 898 C C . ASN A 1 109 ? -15.884 3.682 24.629 1.00 93.56 109 ASN A C 1
ATOM 900 O O . ASN A 1 109 ? -16.617 3.912 25.589 1.00 93.56 109 ASN A O 1
ATOM 904 N N . LEU A 1 110 ? -15.274 2.502 24.485 1.00 94.00 110 LEU A N 1
ATOM 905 C CA . LEU A 1 110 ? -15.395 1.421 25.468 1.00 94.00 110 LEU A CA 1
ATOM 906 C C . LEU A 1 110 ? -14.805 1.817 26.822 1.00 94.00 110 LEU A C 1
ATOM 908 O O . LEU A 1 110 ? -15.407 1.546 27.861 1.00 94.00 110 LEU A O 1
ATOM 912 N N . TRP A 1 111 ? -13.655 2.491 26.822 1.00 95.31 111 TRP A N 1
ATOM 913 C CA . TRP A 1 111 ? -13.035 2.954 28.057 1.00 95.31 111 TRP A CA 1
ATOM 914 C C . TRP A 1 111 ? -13.906 3.993 28.773 1.00 95.31 111 TRP A C 1
ATOM 916 O O . TRP A 1 111 ? -14.109 3.897 29.982 1.00 95.31 111 TRP A O 1
ATOM 926 N N . TRP A 1 112 ? -14.502 4.918 28.021 1.00 93.81 112 TRP A N 1
ATOM 927 C CA . TRP A 1 112 ? -15.457 5.897 28.540 1.00 93.81 112 TRP A CA 1
ATOM 928 C C . TRP A 1 112 ? -16.727 5.253 29.119 1.00 93.81 112 TRP A C 1
ATOM 930 O O . TRP A 1 112 ? -17.219 5.646 30.177 1.00 93.81 112 TRP A O 1
ATOM 940 N N . LEU A 1 113 ? -17.253 4.212 28.473 1.00 93.12 113 LEU A N 1
ATOM 941 C CA . LEU A 1 113 ? -18.385 3.452 29.009 1.00 93.12 113 LEU A CA 1
ATOM 942 C C . LEU A 1 113 ? -18.038 2.781 30.346 1.00 93.12 113 LEU A C 1
ATOM 944 O O . LEU A 1 113 ? -18.835 2.838 31.285 1.00 93.12 113 LEU A O 1
ATOM 948 N N . LEU A 1 114 ? -16.844 2.192 30.461 1.00 92.81 114 LEU A N 1
ATOM 949 C CA . LEU A 1 114 ? -16.385 1.551 31.697 1.00 92.81 114 LEU A CA 1
ATOM 950 C C . LEU A 1 114 ? -16.239 2.548 32.852 1.00 92.81 114 LEU A C 1
ATOM 952 O O . LEU A 1 114 ? -16.631 2.228 33.976 1.00 92.81 114 LEU A O 1
ATOM 956 N N . THR A 1 115 ? -15.734 3.760 32.598 1.00 91.38 115 THR A N 1
ATOM 957 C CA . THR A 1 115 ? -15.622 4.788 33.646 1.00 91.38 115 THR A CA 1
ATOM 958 C C . THR A 1 115 ? -16.995 5.250 34.129 1.00 91.38 115 THR A C 1
ATOM 960 O O . THR A 1 115 ? -17.213 5.320 35.339 1.00 91.38 115 THR A O 1
ATOM 963 N N . ILE A 1 116 ? -17.958 5.480 33.227 1.00 92.38 116 ILE A N 1
ATOM 964 C CA . ILE A 1 116 ? -19.335 5.852 33.602 1.00 92.38 116 ILE A CA 1
ATOM 965 C C . ILE A 1 116 ? -20.003 4.749 34.426 1.00 92.38 116 ILE A C 1
ATOM 967 O O . ILE A 1 116 ? -20.625 5.032 35.454 1.00 92.38 116 ILE A O 1
ATOM 971 N N . VAL A 1 117 ? -19.895 3.492 33.989 1.00 91.19 117 VAL A N 1
ATOM 972 C CA . VAL A 1 117 ? -20.483 2.353 34.705 1.00 91.19 117 VAL A CA 1
ATOM 973 C C . VAL A 1 117 ? -19.835 2.198 36.082 1.00 91.19 117 VAL A C 1
ATOM 975 O O . VAL A 1 117 ? -20.552 2.082 37.075 1.00 91.19 117 VAL A O 1
ATOM 978 N N . GLY A 1 118 ? -18.505 2.287 36.170 1.00 88.25 118 GLY A N 1
ATOM 979 C CA . GLY A 1 118 ? -17.775 2.232 37.437 1.00 88.25 118 GLY A CA 1
ATOM 980 C C . GLY A 1 118 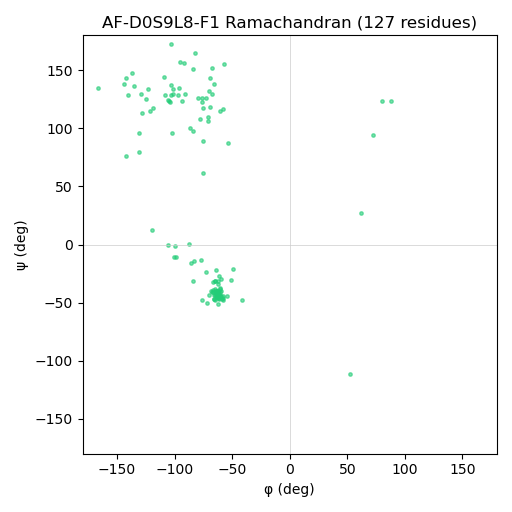? -18.181 3.344 38.410 1.00 88.25 118 GLY A C 1
ATOM 981 O O . GLY A 1 118 ? -18.448 3.071 39.582 1.00 88.25 118 GLY A O 1
ATOM 982 N N . LEU A 1 119 ? -18.316 4.583 37.924 1.00 90.06 119 LEU A N 1
ATOM 983 C CA . LEU A 1 119 ? -18.792 5.717 38.723 1.00 90.06 119 LEU A CA 1
ATOM 98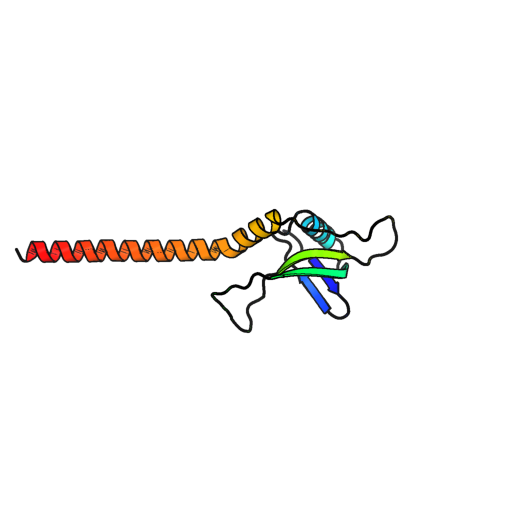4 C C . LEU A 1 119 ? -20.233 5.512 39.209 1.00 90.06 119 LEU A C 1
ATOM 986 O O . LEU A 1 119 ? -20.516 5.726 40.389 1.00 90.06 119 LEU A O 1
ATOM 990 N N . LYS A 1 120 ? -21.139 5.043 38.339 1.00 85.75 120 LYS A N 1
ATOM 991 C CA . LYS A 1 120 ? -22.529 4.738 38.719 1.00 85.75 120 LYS A CA 1
ATOM 992 C C . LYS A 1 120 ? -22.618 3.631 39.770 1.00 85.75 120 LYS A C 1
ATOM 994 O O . LYS A 1 120 ? -23.426 3.744 40.691 1.00 85.75 120 LYS A O 1
ATOM 999 N N . ILE A 1 121 ? -21.806 2.579 39.655 1.00 86.25 121 ILE A N 1
ATOM 1000 C CA . ILE A 1 121 ? -21.755 1.491 40.642 1.00 86.25 121 ILE A CA 1
ATOM 1001 C C . ILE A 1 121 ? -21.239 2.022 41.983 1.00 86.25 121 ILE A C 1
ATOM 1003 O O . ILE A 1 121 ? -21.887 1.803 43.006 1.00 86.25 121 ILE A O 1
ATOM 1007 N N . LYS A 1 122 ? -20.136 2.783 41.983 1.00 85.31 122 LYS A N 1
ATOM 1008 C CA . LYS A 1 122 ? -19.571 3.379 43.203 1.00 85.31 122 LYS A CA 1
ATOM 1009 C C . LYS A 1 122 ? -20.578 4.288 43.915 1.00 85.31 122 LYS A C 1
ATOM 1011 O O . LYS A 1 122 ? -20.750 4.169 45.124 1.00 85.31 122 LYS A O 1
ATOM 1016 N N . ALA A 1 123 ? -21.288 5.139 43.171 1.00 81.50 123 ALA A N 1
ATOM 1017 C CA . ALA A 1 123 ? -22.322 6.015 43.724 1.00 81.50 123 ALA A CA 1
ATOM 1018 C C . ALA A 1 123 ? -23.496 5.230 44.338 1.00 81.50 123 ALA A C 1
ATOM 1020 O O . ALA A 1 123 ? -23.975 5.576 45.414 1.00 81.50 123 ALA A O 1
ATOM 1021 N N . ARG A 1 124 ? -23.937 4.136 43.700 1.00 75.69 124 ARG A N 1
ATOM 1022 C CA . ARG A 1 124 ? -24.996 3.272 44.251 1.00 75.69 124 ARG A CA 1
ATOM 1023 C C . ARG A 1 124 ? -24.585 2.531 45.522 1.00 75.69 124 ARG A C 1
ATOM 1025 O O . ARG A 1 124 ? -25.448 2.267 46.349 1.00 75.69 124 ARG A O 1
ATOM 1032 N N . ILE A 1 125 ? -23.310 2.172 45.663 1.00 78.00 125 ILE A N 1
ATOM 1033 C CA . ILE A 1 125 ? -22.794 1.524 46.878 1.00 78.00 125 ILE A CA 1
ATOM 1034 C C . ILE A 1 125 ? -22.770 2.525 48.040 1.00 78.00 125 ILE A C 1
ATOM 1036 O O . ILE A 1 125 ? -23.228 2.192 49.124 1.00 78.00 125 ILE A O 1
ATOM 1040 N N . GLN A 1 126 ? -22.322 3.758 47.791 1.00 70.62 126 GLN A N 1
ATOM 1041 C CA . GLN A 1 126 ? -22.291 4.833 48.793 1.00 70.62 126 GLN A CA 1
ATOM 1042 C C . GLN A 1 126 ? -23.690 5.255 49.271 1.00 70.62 126 GLN A C 1
ATOM 1044 O O . GLN A 1 126 ? -23.843 5.632 50.418 1.00 70.62 126 GLN A O 1
ATOM 1049 N N . LEU A 1 127 ? -24.716 5.163 48.416 1.00 69.75 127 LEU A N 1
ATOM 1050 C CA . LEU A 1 127 ? -26.117 5.432 48.783 1.00 69.75 127 LEU A CA 1
ATOM 1051 C C . LEU A 1 127 ? -26.794 4.302 49.580 1.00 69.75 127 LEU A C 1
ATOM 1053 O O . LEU A 1 127 ? -27.907 4.489 50.063 1.00 69.75 127 LEU A O 1
ATOM 1057 N N . LYS A 1 128 ? -26.186 3.110 49.640 1.00 64.50 128 LYS A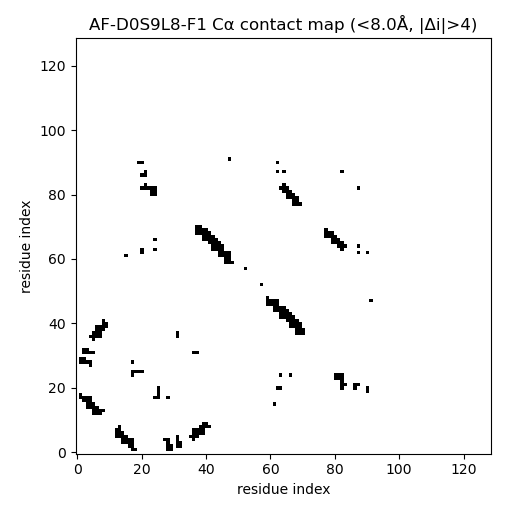 N 1
ATOM 1058 C CA . LYS A 1 128 ? -26.691 1.960 50.411 1.00 64.50 128 LYS A CA 1
ATOM 1059 C C . LYS A 1 128 ? -26.005 1.798 51.775 1.00 64.50 128 LYS A C 1
ATOM 1061 O O . LYS A 1 128 ? -26.457 0.951 52.543 1.00 64.50 128 LYS A O 1
ATOM 1066 N N . GLN A 1 129 ? -24.924 2.538 52.029 1.00 52.59 129 GLN A N 1
ATOM 1067 C CA . GLN A 1 129 ? -24.318 2.700 53.356 1.00 52.59 129 GLN A CA 1
ATOM 1068 C C . GLN A 1 129 ? -24.973 3.877 54.072 1.00 52.59 129 GLN A C 1
ATOM 1070 O O . GLN A 1 129 ? -25.079 3.786 55.312 1.00 52.59 129 GLN A O 1
#

Mean predicted aligned error: 12.01 Å